Protein AF-A0A357Z9H3-F1 (afdb_monomer_lite)

Radius of gyration: 16.35 Å; chains: 1; bounding box: 30×44×44 Å

Foldseek 3Di:
DVVVVVVVVPDDLVVLLVVLVVLLVVLLVVLVCLVVPQDCPDDFARWDQPVVPSDTDGSLVSNLVSLLSNLLSLLVVCLVCCQPCPRRVVVNVVSLCSSLVSCCVRHVVSSVVSNVVSLVSSVVSVRDVVVSVVVVVVVPPD

pLDDT: mean 79.68, std 12.88, range [43.22, 93.5]

Structure (mmCIF, N/CA/C/O backbone):
data_AF-A0A357Z9H3-F1
#
_entry.id   AF-A0A357Z9H3-F1
#
loop_
_atom_site.group_PDB
_atom_site.id
_atom_site.type_symbol
_atom_site.label_atom_id
_atom_site.label_alt_id
_atom_site.label_comp_id
_atom_site.label_asym_id
_atom_site.label_entity_id
_atom_site.label_seq_id
_atom_site.pdbx_PDB_ins_code
_atom_site.Cartn_x
_atom_site.Cartn_y
_atom_site.Cartn_z
_atom_site.occupancy
_atom_site.B_iso_or_equiv
_atom_site.auth_seq_id
_atom_site.auth_comp_id
_atom_site.auth_asym_id
_atom_site.auth_atom_id
_atom_site.pdbx_PDB_model_num
ATOM 1 N N . GLY A 1 1 ? -8.000 -19.112 -15.355 1.00 68.00 1 GLY A N 1
ATOM 2 C CA . GLY A 1 1 ? -8.962 -18.285 -14.599 1.00 68.00 1 GLY A CA 1
ATOM 3 C C . GLY A 1 1 ? -9.765 -19.115 -13.616 1.00 68.00 1 GLY A C 1
ATOM 4 O O . GLY A 1 1 ? -9.449 -19.105 -12.436 1.00 68.00 1 GLY A O 1
ATOM 5 N N . LEU A 1 2 ? -10.754 -19.875 -14.100 1.00 82.25 2 LEU A N 1
ATOM 6 C CA . LEU A 1 2 ? -11.742 -20.571 -13.259 1.00 82.25 2 LEU A CA 1
ATOM 7 C C . LEU A 1 2 ? -11.142 -21.554 -12.232 1.00 82.25 2 LEU A C 1
ATOM 9 O O . LEU A 1 2 ? -11.513 -21.524 -11.064 1.00 82.25 2 LEU A O 1
ATOM 13 N N . LEU A 1 3 ? -10.162 -22.369 -12.643 1.00 84.81 3 LEU A N 1
ATOM 14 C CA . LEU A 1 3 ? -9.488 -23.333 -11.757 1.00 84.81 3 LEU A CA 1
ATOM 15 C C . LEU A 1 3 ? -8.707 -22.656 -10.620 1.00 84.81 3 LEU A C 1
ATOM 17 O O . LEU A 1 3 ? -8.733 -23.121 -9.485 1.00 84.81 3 LEU A O 1
ATOM 21 N N . VAL A 1 4 ? -8.058 -21.523 -10.911 1.00 80.75 4 VAL A N 1
ATOM 22 C CA . VAL A 1 4 ? -7.315 -20.735 -9.913 1.00 80.75 4 VAL A CA 1
ATOM 23 C C . VAL A 1 4 ? -8.281 -20.121 -8.902 1.00 80.75 4 VAL A C 1
ATOM 25 O O . VAL A 1 4 ? -8.028 -20.179 -7.704 1.00 80.75 4 VAL A O 1
ATOM 28 N N . ILE A 1 5 ? -9.418 -19.595 -9.367 1.00 83.69 5 ILE A N 1
ATOM 29 C CA . ILE A 1 5 ? -10.466 -19.036 -8.500 1.00 83.69 5 ILE A CA 1
ATOM 30 C C . ILE A 1 5 ? -11.04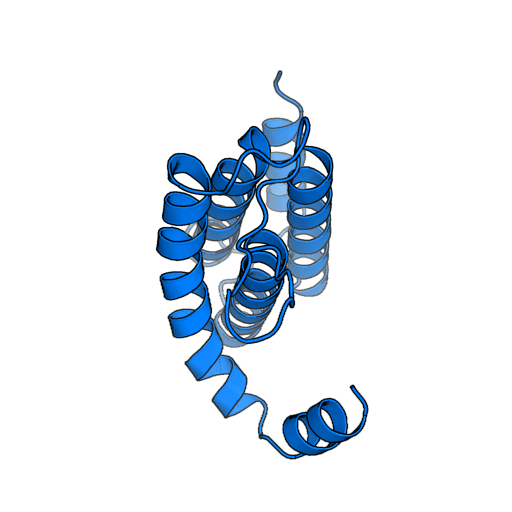3 -20.120 -7.581 1.00 83.69 5 ILE A C 1
ATOM 32 O O . ILE A 1 5 ? -11.144 -19.909 -6.373 1.00 83.69 5 ILE A O 1
ATOM 36 N N . PHE A 1 6 ? -11.370 -21.294 -8.129 1.00 86.50 6 PHE A N 1
ATOM 37 C CA . PHE A 1 6 ? -11.906 -22.412 -7.350 1.00 86.50 6 PHE A CA 1
ATOM 38 C C . PHE A 1 6 ? -10.920 -22.899 -6.278 1.00 86.50 6 PHE A C 1
ATOM 40 O O . PHE A 1 6 ? -11.317 -23.157 -5.141 1.00 86.50 6 PHE A O 1
ATOM 47 N N . GLY A 1 7 ? -9.627 -22.965 -6.613 1.00 84.62 7 GLY A N 1
ATOM 48 C CA . GLY A 1 7 ? -8.570 -23.301 -5.659 1.00 84.62 7 GLY A CA 1
ATOM 49 C C . GLY A 1 7 ? -8.398 -22.246 -4.562 1.00 84.62 7 GLY A C 1
ATOM 50 O O . GLY A 1 7 ? -8.356 -22.590 -3.384 1.00 84.62 7 GLY A O 1
ATOM 51 N N . LEU A 1 8 ? -8.358 -20.958 -4.924 1.00 81.75 8 LEU A N 1
ATOM 52 C CA . LEU A 1 8 ? -8.188 -19.857 -3.967 1.00 81.75 8 LEU A CA 1
ATOM 53 C C . LEU A 1 8 ? -9.372 -19.728 -2.998 1.00 81.75 8 LEU A C 1
ATOM 55 O O . LEU A 1 8 ? -9.153 -19.435 -1.826 1.00 81.75 8 LEU A O 1
ATOM 59 N N . HIS A 1 9 ? -10.604 -19.986 -3.448 1.00 81.75 9 HIS A N 1
ATOM 60 C CA . HIS A 1 9 ? -11.796 -19.950 -2.590 1.00 81.75 9 HIS A CA 1
ATOM 61 C C . HIS A 1 9 ? -11.732 -20.962 -1.431 1.00 81.75 9 HIS A C 1
ATOM 63 O O . HIS A 1 9 ? -12.248 -20.696 -0.347 1.00 81.75 9 HIS A O 1
ATOM 69 N N . ARG A 1 10 ? -11.069 -22.107 -1.631 1.00 79.75 10 ARG A N 1
ATOM 70 C CA . ARG A 1 10 ? -10.904 -23.148 -0.601 1.00 79.75 10 ARG A CA 1
ATOM 71 C C . ARG A 1 10 ? -9.908 -22.752 0.498 1.00 79.75 10 ARG A C 1
ATOM 73 O O . ARG A 1 10 ? -9.824 -23.440 1.514 1.00 79.75 10 ARG A O 1
ATOM 80 N N . ILE A 1 11 ? -9.135 -21.681 0.304 1.00 78.50 11 ILE A N 1
ATOM 81 C CA . ILE A 1 11 ? -8.097 -21.237 1.237 1.00 78.50 11 ILE A CA 1
ATOM 82 C C . ILE A 1 11 ? -8.701 -20.275 2.264 1.00 78.50 11 ILE A C 1
ATOM 84 O O . ILE A 1 11 ? -9.381 -19.308 1.932 1.00 78.50 11 ILE A O 1
ATOM 88 N N . ASN A 1 12 ? -8.411 -20.518 3.542 1.00 78.50 12 ASN A N 1
ATOM 89 C CA . ASN A 1 12 ? -8.914 -19.704 4.642 1.00 78.50 12 ASN A CA 1
ATOM 90 C C . ASN A 1 12 ? -8.352 -18.265 4.585 1.00 78.50 12 ASN A C 1
ATOM 92 O O . ASN A 1 12 ? -7.150 -18.052 4.402 1.00 78.50 12 ASN A O 1
ATOM 96 N N . TYR A 1 13 ? -9.210 -17.266 4.814 1.00 71.12 13 TYR A N 1
ATOM 97 C CA . TYR A 1 13 ? -8.868 -15.835 4.811 1.00 71.12 13 TYR A CA 1
ATOM 98 C C . TYR A 1 13 ? -7.727 -15.467 5.780 1.00 71.12 13 TYR A C 1
ATOM 100 O O . TYR A 1 13 ? -6.992 -14.499 5.563 1.00 71.12 13 TYR A O 1
ATOM 108 N N . THR A 1 14 ? -7.524 -16.254 6.839 1.00 73.69 14 THR A N 1
ATOM 109 C CA . THR A 1 14 ? -6.408 -16.088 7.786 1.00 73.69 14 THR A CA 1
ATOM 110 C C . THR A 1 14 ? -5.033 -16.295 7.138 1.00 73.69 14 THR A C 1
ATOM 112 O O . THR A 1 14 ? -4.068 -15.622 7.517 1.00 73.69 14 THR A O 1
ATOM 115 N N . VAL A 1 15 ? -4.941 -17.162 6.125 1.00 76.19 15 VAL A N 1
ATOM 116 C CA . VAL A 1 15 ? -3.720 -17.395 5.340 1.00 76.19 15 VAL A CA 1
ATOM 117 C C . VAL A 1 15 ? -3.436 -16.190 4.444 1.00 76.19 15 VAL A C 1
ATOM 119 O O . VAL A 1 15 ? -2.329 -15.651 4.487 1.00 76.19 15 VAL A O 1
ATOM 122 N N . PHE A 1 16 ? -4.451 -15.684 3.734 1.00 76.44 16 PHE A N 1
ATOM 123 C CA . PHE A 1 16 ? -4.344 -14.452 2.940 1.00 76.44 16 PHE A CA 1
ATOM 124 C C . PHE A 1 16 ? -3.906 -13.261 3.789 1.00 76.44 16 PHE A C 1
ATOM 126 O O . PHE A 1 16 ? -3.040 -12.495 3.380 1.00 76.44 16 PHE A O 1
ATOM 133 N N . SER A 1 17 ? -4.422 -13.149 5.014 1.00 75.31 17 SER A N 1
ATOM 134 C CA . SER A 1 17 ? -3.990 -12.125 5.964 1.00 75.31 17 SER A CA 1
ATOM 135 C C . SER A 1 17 ? -2.490 -12.226 6.279 1.00 75.31 17 SER A C 1
ATOM 137 O O . SER A 1 17 ? -1.796 -11.213 6.299 1.00 75.31 17 SER A O 1
ATOM 139 N N . ARG A 1 18 ? -1.915 -13.416 6.498 1.00 79.44 18 ARG A N 1
ATOM 140 C CA . ARG A 1 18 ? -0.456 -13.532 6.721 1.00 79.44 18 ARG A CA 1
ATOM 141 C C . ARG A 1 18 ? 0.336 -13.180 5.464 1.00 79.44 18 ARG A C 1
ATOM 143 O O . ARG A 1 18 ? 1.252 -12.361 5.551 1.00 79.44 18 ARG A O 1
ATOM 150 N N . ILE A 1 19 ? -0.071 -13.731 4.323 1.00 84.56 19 ILE A N 1
ATOM 151 C CA . ILE A 1 19 ? 0.595 -13.534 3.030 1.00 84.56 19 ILE A CA 1
ATOM 152 C C . ILE A 1 19 ? 0.559 -12.065 2.604 1.00 84.56 19 ILE A C 1
ATOM 154 O O . ILE A 1 19 ? 1.549 -11.583 2.072 1.00 84.56 19 ILE A O 1
ATOM 158 N N . ALA A 1 20 ? -0.512 -11.327 2.901 1.00 83.38 20 ALA A N 1
ATOM 159 C CA . ALA A 1 20 ? -0.687 -9.933 2.495 1.00 83.38 20 ALA A CA 1
ATOM 160 C C . ALA A 1 20 ? 0.508 -9.032 2.847 1.00 83.38 20 ALA A C 1
ATOM 162 O O . ALA A 1 20 ? 0.932 -8.224 2.030 1.00 83.38 20 ALA A O 1
ATOM 163 N N . THR A 1 21 ? 1.085 -9.185 4.045 1.00 84.06 21 THR A N 1
ATOM 164 C CA . THR A 1 21 ? 2.251 -8.383 4.455 1.00 84.06 21 THR A CA 1
ATOM 165 C C . THR A 1 21 ? 3.507 -8.765 3.678 1.00 84.06 21 THR A C 1
ATOM 167 O O . THR A 1 21 ? 4.242 -7.880 3.256 1.00 84.06 21 THR A O 1
ATOM 170 N N . ILE A 1 22 ? 3.727 -10.062 3.449 1.00 86.69 22 ILE A N 1
ATOM 171 C CA . ILE A 1 22 ? 4.867 -10.557 2.666 1.00 86.69 22 ILE A CA 1
ATOM 172 C C . ILE A 1 22 ? 4.735 -10.089 1.214 1.00 86.69 22 ILE A C 1
ATOM 174 O O . ILE A 1 22 ? 5.673 -9.536 0.652 1.00 86.69 22 ILE A O 1
ATOM 178 N N . LEU A 1 23 ? 3.547 -10.246 0.630 1.00 86.25 23 LEU A N 1
ATOM 179 C CA . LEU A 1 23 ? 3.262 -9.861 -0.746 1.00 86.25 23 LEU A CA 1
ATOM 180 C C . LEU A 1 23 ? 3.407 -8.350 -0.948 1.00 86.25 23 LEU A C 1
ATOM 182 O O . LEU A 1 23 ? 3.985 -7.917 -1.939 1.00 86.25 23 LEU A O 1
ATOM 186 N N . PHE A 1 24 ? 2.943 -7.549 0.015 1.00 87.19 24 PHE A N 1
ATOM 187 C CA . PHE A 1 24 ? 3.133 -6.101 0.000 1.00 87.19 24 PHE A CA 1
ATOM 188 C C . PHE A 1 24 ? 4.619 -5.735 0.047 1.00 87.19 24 PHE A C 1
ATOM 190 O O . PHE A 1 24 ? 5.095 -4.970 -0.790 1.00 87.19 24 PHE A O 1
ATOM 197 N N . MET A 1 25 ? 5.377 -6.339 0.961 1.00 87.69 25 MET A N 1
ATOM 198 C CA . MET A 1 25 ? 6.804 -6.063 1.107 1.00 87.69 25 MET A CA 1
ATOM 199 C C . MET A 1 25 ? 7.622 -6.510 -0.110 1.00 87.69 25 MET A C 1
ATOM 201 O O . MET A 1 25 ? 8.599 -5.850 -0.440 1.00 87.69 25 MET A O 1
ATOM 205 N N . LEU A 1 26 ? 7.199 -7.564 -0.817 1.00 86.81 26 LEU A N 1
ATOM 206 C CA . LEU A 1 26 ? 7.778 -7.986 -2.099 1.00 86.81 26 LEU A CA 1
ATOM 207 C C . LEU A 1 26 ? 7.348 -7.096 -3.275 1.00 86.81 26 LEU A C 1
ATOM 209 O O . LEU A 1 26 ? 8.102 -6.937 -4.234 1.00 86.81 26 LEU A O 1
ATOM 213 N N . SER A 1 27 ? 6.161 -6.486 -3.216 1.00 84.38 27 SER A N 1
ATOM 214 C CA . SER A 1 27 ? 5.671 -5.615 -4.291 1.00 84.38 27 SER A CA 1
ATOM 215 C C . SER A 1 27 ? 6.471 -4.316 -4.426 1.00 84.38 27 SER A C 1
ATOM 217 O O . SER A 1 27 ? 6.638 -3.822 -5.537 1.00 84.38 27 SER A O 1
ATOM 219 N N . ILE A 1 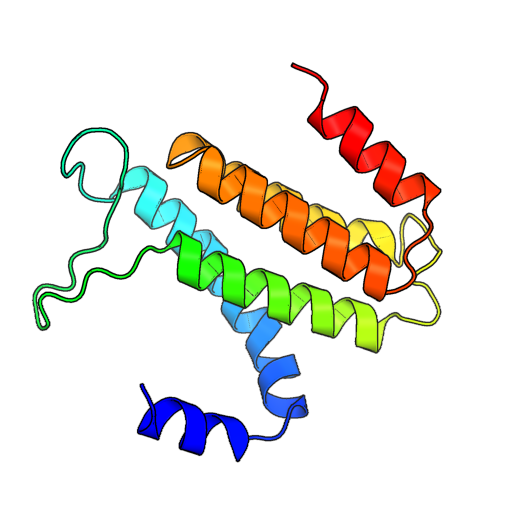28 ? 7.026 -3.797 -3.326 1.00 85.56 28 ILE A N 1
ATOM 220 C CA . ILE A 1 28 ? 7.858 -2.584 -3.313 1.00 85.56 28 ILE A CA 1
ATOM 221 C C . ILE A 1 28 ? 9.154 -2.764 -4.129 1.00 85.56 28 ILE A C 1
ATOM 223 O O . ILE A 1 28 ? 9.343 -2.014 -5.087 1.00 85.56 28 ILE A O 1
ATOM 227 N N . PRO A 1 29 ? 10.040 -3.742 -3.839 1.00 85.12 29 PRO A N 1
ATOM 228 C CA . PRO A 1 29 ? 11.244 -3.958 -4.635 1.00 85.12 29 PRO A CA 1
ATOM 229 C C . PRO A 1 29 ? 10.911 -4.373 -6.070 1.00 85.12 29 PRO A C 1
ATOM 231 O O . PRO A 1 29 ? 11.637 -3.993 -6.982 1.00 85.12 29 PRO A O 1
ATOM 234 N N . LEU A 1 30 ? 9.796 -5.079 -6.300 1.00 81.50 30 LEU A N 1
ATOM 235 C CA . LEU A 1 30 ? 9.333 -5.396 -7.652 1.00 81.50 30 LEU A CA 1
ATOM 236 C C . LEU A 1 30 ? 8.983 -4.127 -8.444 1.00 81.50 30 LEU A C 1
ATOM 238 O O . LEU A 1 30 ? 9.412 -3.980 -9.587 1.00 81.50 30 LEU A O 1
ATOM 242 N N . LEU A 1 31 ? 8.238 -3.196 -7.842 1.00 78.44 31 LEU A N 1
ATOM 243 C CA . LEU A 1 31 ? 7.909 -1.906 -8.449 1.00 78.44 31 LEU A CA 1
ATOM 244 C C . LEU A 1 31 ? 9.171 -1.090 -8.736 1.00 78.44 31 LEU A C 1
ATOM 246 O O . LEU A 1 31 ? 9.317 -0.593 -9.852 1.00 78.44 31 LEU A O 1
ATOM 250 N N . ILE A 1 32 ? 10.102 -1.016 -7.779 1.00 80.88 32 ILE A N 1
ATOM 251 C CA . ILE A 1 32 ? 11.406 -0.357 -7.953 1.00 80.88 32 ILE A CA 1
ATOM 252 C C . ILE A 1 32 ? 12.164 -0.992 -9.122 1.00 80.88 32 ILE A C 1
ATOM 254 O O . ILE A 1 32 ? 12.619 -0.288 -10.020 1.00 80.88 32 ILE A O 1
ATOM 258 N N . TYR A 1 33 ? 12.241 -2.320 -9.171 1.00 76.94 33 TYR A N 1
ATOM 259 C CA . TYR A 1 33 ? 12.886 -3.032 -10.268 1.00 76.94 33 TYR A CA 1
ATOM 260 C C . TYR A 1 33 ? 12.246 -2.682 -11.615 1.00 76.94 33 TYR A C 1
ATOM 262 O O . TYR A 1 33 ? 12.952 -2.339 -12.560 1.00 76.94 33 TYR A O 1
ATOM 270 N N . THR A 1 34 ? 10.914 -2.657 -11.706 1.00 71.94 34 THR A N 1
ATOM 271 C CA . THR A 1 34 ? 10.234 -2.223 -12.938 1.00 71.94 34 THR A CA 1
ATOM 272 C C . THR A 1 34 ? 10.400 -0.741 -13.251 1.00 71.94 34 THR A C 1
ATOM 274 O O . THR A 1 34 ? 10.310 -0.348 -14.415 1.00 71.94 34 THR A O 1
ATOM 277 N N . LEU A 1 35 ? 10.680 0.090 -12.249 1.00 72.19 35 LEU A N 1
ATOM 278 C CA . LEU A 1 35 ? 10.968 1.504 -12.439 1.00 72.19 35 LEU A CA 1
ATOM 279 C C . LEU A 1 35 ? 12.349 1.724 -13.086 1.00 72.19 35 LEU A C 1
ATOM 281 O O . LEU A 1 35 ? 12.513 2.674 -13.847 1.00 72.19 35 LEU A O 1
ATOM 285 N N . PHE A 1 36 ? 13.322 0.845 -12.847 1.00 68.25 36 PHE A N 1
ATOM 286 C CA . PHE A 1 36 ? 14.666 0.967 -13.430 1.00 68.25 36 PHE A CA 1
ATOM 287 C C . PHE A 1 36 ? 14.882 0.085 -14.669 1.00 68.25 36 PHE A C 1
ATOM 289 O O . PHE A 1 36 ? 15.474 0.536 -15.645 1.00 68.25 36 PHE A O 1
ATOM 296 N N . PHE A 1 37 ? 14.369 -1.146 -14.656 1.00 63.72 37 PHE A N 1
ATOM 297 C CA . PHE A 1 37 ? 14.634 -2.186 -15.661 1.00 63.72 37 PHE A CA 1
ATOM 298 C C . PHE A 1 37 ? 13.404 -2.589 -16.480 1.00 63.72 37 PHE A C 1
ATOM 300 O O . PHE A 1 37 ? 13.497 -3.445 -17.360 1.00 63.72 37 PHE A O 1
ATOM 307 N N . GLY A 1 38 ? 12.235 -2.009 -16.200 1.00 57.78 38 GLY A N 1
ATOM 308 C CA . GLY A 1 38 ? 11.020 -2.313 -16.943 1.00 57.78 38 GLY A CA 1
ATOM 309 C C . GLY A 1 38 ? 11.178 -1.918 -18.408 1.00 57.78 38 GLY A C 1
ATOM 310 O O . GLY A 1 38 ? 11.401 -0.746 -18.714 1.00 57.78 38 GLY A O 1
ATOM 311 N N . ALA A 1 39 ? 11.077 -2.907 -19.299 1.00 50.91 39 ALA A N 1
ATOM 312 C CA . ALA A 1 39 ? 11.295 -2.736 -20.726 1.00 50.91 39 ALA A CA 1
ATOM 313 C C . ALA A 1 39 ? 10.463 -1.557 -21.254 1.00 50.91 39 ALA A C 1
ATOM 315 O O . ALA A 1 39 ? 9.239 -1.532 -21.100 1.00 50.91 39 ALA A O 1
ATOM 316 N N . LYS A 1 40 ? 11.138 -0.574 -21.866 1.00 51.41 40 LYS A N 1
ATOM 317 C CA . LYS A 1 40 ? 10.505 0.494 -22.648 1.00 51.41 40 LYS A CA 1
ATOM 318 C C . LYS A 1 40 ? 9.891 -0.132 -23.901 1.00 51.41 40 LYS A C 1
ATOM 320 O O . LYS A 1 40 ? 10.478 -0.079 -24.974 1.00 51.41 40 LYS A O 1
ATOM 325 N N . ILE A 1 41 ? 8.740 -0.774 -23.766 1.00 43.22 41 ILE A N 1
ATOM 326 C CA . ILE A 1 41 ? 7.948 -1.189 -24.919 1.00 43.22 41 ILE A CA 1
ATOM 327 C C . ILE A 1 41 ? 6.882 -0.105 -25.090 1.00 43.22 41 ILE A C 1
ATOM 329 O O . ILE A 1 41 ? 5.871 -0.117 -24.400 1.00 43.22 41 ILE A O 1
ATOM 333 N N . ASN A 1 42 ? 7.194 0.861 -25.962 1.00 44.09 42 ASN A N 1
ATOM 334 C CA . ASN A 1 42 ? 6.325 1.923 -26.491 1.00 44.09 42 ASN A CA 1
ATOM 335 C C . ASN A 1 42 ? 5.594 2.830 -25.482 1.00 44.09 42 ASN A C 1
ATOM 337 O O . ASN A 1 42 ? 4.427 2.613 -25.189 1.00 44.09 42 ASN A O 1
ATOM 341 N N . ASP A 1 43 ? 6.247 3.913 -25.045 1.00 49.50 43 ASP A N 1
ATOM 342 C CA . ASP A 1 43 ? 5.568 5.131 -24.554 1.00 49.50 43 ASP A CA 1
ATOM 343 C C . ASP A 1 43 ? 4.469 4.943 -23.487 1.00 49.50 43 ASP A C 1
ATOM 345 O O . ASP A 1 43 ? 3.321 5.347 -23.650 1.00 49.50 43 ASP A O 1
ATOM 349 N N . GLY A 1 44 ? 4.842 4.383 -22.329 1.00 44.31 44 GLY A N 1
ATOM 350 C CA . GLY A 1 44 ? 4.055 4.551 -21.094 1.00 44.31 44 GLY A CA 1
ATOM 351 C C . GLY A 1 44 ? 3.657 3.274 -20.361 1.00 44.31 44 GLY A C 1
ATOM 352 O O . GLY A 1 44 ? 2.975 3.346 -19.342 1.00 44.31 44 GLY A O 1
ATOM 353 N N . SER A 1 45 ? 4.092 2.099 -20.823 1.00 46.03 45 SER A N 1
ATOM 354 C CA . SER A 1 45 ? 3.767 0.838 -20.150 1.00 46.03 45 SER A CA 1
ATOM 355 C C . SER A 1 45 ? 4.997 -0.062 -20.002 1.00 46.03 45 SER A C 1
ATOM 357 O O . SER A 1 45 ? 5.441 -0.713 -20.940 1.00 46.03 45 SER A O 1
ATOM 359 N N . ARG A 1 46 ? 5.573 -0.109 -18.794 1.00 53.50 46 ARG A N 1
ATOM 360 C CA . ARG A 1 46 ? 6.759 -0.928 -18.483 1.00 53.50 46 ARG A CA 1
ATOM 361 C C . ARG A 1 46 ? 6.353 -2.349 -18.105 1.00 53.50 46 ARG A C 1
ATOM 363 O O . ARG A 1 46 ? 5.981 -2.615 -16.964 1.00 53.50 46 ARG A O 1
ATOM 370 N N . TRP A 1 47 ? 6.365 -3.247 -19.083 1.00 52.97 47 TRP A N 1
ATOM 371 C CA . TRP A 1 47 ? 5.910 -4.631 -18.929 1.00 52.97 47 TRP A CA 1
ATOM 372 C C . TRP A 1 47 ? 7.113 -5.544 -18.659 1.00 52.97 47 TRP A C 1
ATOM 374 O O . TRP A 1 47 ? 8.110 -5.485 -19.380 1.00 52.97 47 TRP A O 1
ATOM 384 N N . ILE A 1 48 ? 7.035 -6.407 -17.638 1.00 53.25 48 ILE A N 1
ATOM 385 C CA . ILE A 1 48 ? 7.985 -7.518 -17.490 1.00 53.25 48 ILE A CA 1
ATOM 386 C C . ILE A 1 48 ? 7.509 -8.617 -18.442 1.00 53.25 48 ILE A C 1
ATOM 388 O O . ILE A 1 48 ? 6.484 -9.256 -18.199 1.00 53.25 48 ILE A O 1
ATOM 392 N N . LYS A 1 49 ? 8.230 -8.831 -19.544 1.00 49.44 49 LYS A N 1
ATOM 393 C CA . LYS A 1 49 ? 8.035 -10.015 -20.387 1.00 49.44 49 LYS A CA 1
ATOM 394 C C . LYS A 1 49 ? 8.760 -11.185 -19.731 1.00 49.44 49 LYS A C 1
ATOM 396 O O . LYS A 1 49 ? 9.984 -11.184 -19.670 1.00 49.44 49 LYS A O 1
ATOM 401 N N . LEU A 1 50 ? 8.014 -12.171 -19.238 1.00 53.09 50 LEU A N 1
ATOM 402 C CA . LEU A 1 50 ? 8.581 -13.460 -18.838 1.00 53.09 50 LEU A CA 1
ATOM 403 C C . LEU A 1 50 ? 8.936 -14.241 -20.119 1.00 53.09 50 LEU A C 1
ATOM 405 O O . LEU A 1 50 ? 8.015 -14.649 -20.833 1.00 53.09 50 LEU A O 1
ATOM 409 N N . PRO A 1 51 ? 10.230 -14.467 -20.428 1.00 46.09 51 PRO A N 1
ATOM 410 C CA . PRO A 1 51 ? 10.660 -15.035 -21.713 1.00 46.09 51 PRO A CA 1
ATOM 411 C C . PRO A 1 51 ? 10.180 -16.477 -21.948 1.00 46.09 51 PRO A C 1
ATOM 413 O O . PRO A 1 51 ? 10.220 -16.959 -23.070 1.00 46.09 51 PRO A O 1
ATOM 416 N N . ILE A 1 52 ? 9.688 -17.157 -20.909 1.00 52.12 52 ILE A N 1
ATOM 417 C CA . ILE A 1 52 ? 9.294 -18.573 -20.948 1.00 52.12 52 ILE A CA 1
ATOM 418 C C . ILE A 1 52 ? 7.810 -18.758 -21.324 1.00 52.12 52 ILE A C 1
ATOM 420 O O . ILE A 1 52 ? 7.421 -19.84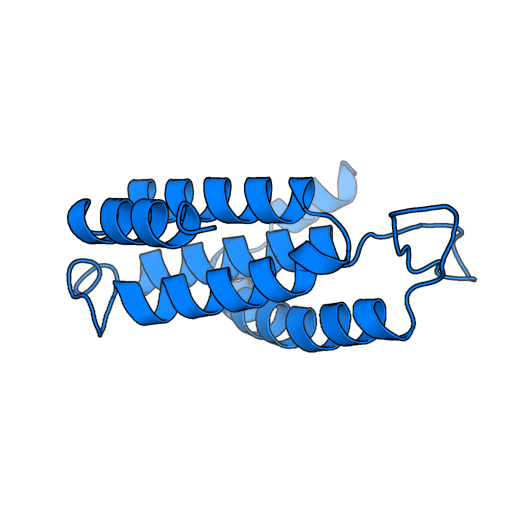0 -21.747 1.00 52.12 52 ILE A O 1
ATOM 424 N N . ILE A 1 53 ? 6.962 -17.729 -21.172 1.00 54.62 53 ILE A N 1
ATOM 425 C CA . ILE A 1 53 ? 5.492 -17.902 -21.210 1.00 54.62 53 ILE A CA 1
ATOM 426 C C . ILE A 1 53 ? 4.761 -16.845 -22.052 1.00 54.62 53 ILE A C 1
ATOM 428 O O . ILE A 1 53 ? 3.539 -16.885 -22.147 1.00 54.62 53 ILE A O 1
ATOM 432 N N . ASN A 1 54 ? 5.469 -15.867 -22.631 1.00 53.03 54 ASN A N 1
ATOM 433 C CA . ASN A 1 54 ? 4.886 -14.729 -23.364 1.00 53.03 54 ASN A CA 1
ATOM 434 C C . ASN A 1 54 ? 3.758 -13.985 -22.604 1.00 53.03 54 ASN A C 1
ATOM 436 O O . ASN A 1 54 ? 2.986 -13.229 -23.190 1.00 53.03 54 ASN A O 1
ATOM 440 N N . LEU A 1 55 ? 3.669 -14.199 -21.287 1.00 55.53 55 LEU A N 1
ATOM 441 C CA . LEU A 1 55 ? 2.726 -13.562 -20.385 1.00 55.53 55 LEU A CA 1
ATOM 442 C C . LEU A 1 55 ? 3.352 -12.273 -19.883 1.00 55.53 55 LEU A C 1
ATOM 444 O O . LEU A 1 55 ? 4.467 -12.242 -19.356 1.00 55.53 55 LEU A O 1
ATOM 448 N N . THR A 1 56 ? 2.601 -11.204 -20.052 1.00 59.09 56 THR A N 1
ATOM 449 C CA . THR A 1 56 ? 2.977 -9.864 -19.648 1.00 59.09 56 THR A CA 1
ATOM 450 C C . THR A 1 56 ? 2.196 -9.505 -18.400 1.00 59.09 56 THR A C 1
ATOM 452 O O . THR A 1 56 ? 1.010 -9.186 -18.464 1.00 59.09 56 THR A O 1
ATOM 455 N N . ILE A 1 57 ? 2.852 -9.606 -17.250 1.00 64.94 57 ILE A N 1
ATOM 456 C CA . ILE A 1 57 ? 2.246 -9.245 -15.970 1.00 64.94 57 ILE A CA 1
ATOM 457 C C . ILE A 1 57 ? 2.708 -7.834 -15.627 1.00 64.94 57 ILE A C 1
ATOM 459 O O . ILE A 1 57 ? 3.909 -7.561 -15.548 1.00 64.94 57 ILE A O 1
ATOM 463 N N . GLN A 1 58 ? 1.752 -6.930 -15.425 1.00 71.00 58 GLN A N 1
ATOM 464 C CA . GLN A 1 58 ? 2.051 -5.582 -14.972 1.00 71.00 58 GLN A CA 1
ATOM 465 C C . GLN A 1 58 ? 2.392 -5.633 -13.477 1.00 71.00 58 GLN A C 1
ATOM 467 O O . GLN A 1 58 ? 1.600 -6.098 -12.656 1.00 71.00 58 GLN A O 1
ATOM 472 N N . SER A 1 59 ? 3.577 -5.149 -13.099 1.00 78.62 59 SER A N 1
ATOM 473 C CA . SER A 1 59 ? 4.000 -5.105 -11.690 1.00 78.62 59 SER A CA 1
ATOM 474 C C . SER A 1 59 ? 3.030 -4.301 -10.818 1.00 78.62 59 SER A C 1
ATOM 476 O O . SER A 1 59 ? 2.807 -4.651 -9.658 1.00 78.62 59 SER A O 1
ATOM 478 N N . SER A 1 60 ? 2.390 -3.274 -11.386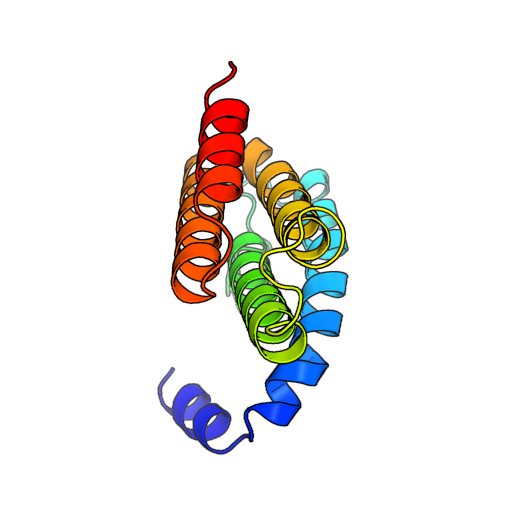 1.00 80.69 60 SER A N 1
ATOM 479 C CA . SER A 1 60 ? 1.367 -2.472 -10.711 1.00 80.69 60 SER A CA 1
ATOM 480 C C . SER A 1 60 ? 0.104 -3.265 -10.367 1.00 80.69 60 SER A C 1
ATOM 482 O O . SER A 1 60 ? -0.513 -2.964 -9.351 1.00 80.69 60 SER A O 1
ATOM 484 N N . ASP A 1 61 ? -0.287 -4.282 -11.139 1.00 84.19 61 ASP A N 1
ATOM 485 C CA . ASP A 1 61 ? -1.450 -5.119 -10.808 1.00 84.19 61 ASP A CA 1
ATOM 486 C C . ASP A 1 61 ? -1.172 -5.998 -9.591 1.00 84.19 61 ASP A C 1
ATOM 488 O O . ASP A 1 61 ? -1.986 -6.073 -8.667 1.00 84.19 61 ASP A O 1
ATOM 492 N N . VAL A 1 62 ? 0.024 -6.587 -9.540 1.00 85.31 62 VAL A N 1
ATOM 493 C CA . VAL A 1 62 ? 0.486 -7.357 -8.378 1.00 85.31 62 VAL A CA 1
ATOM 494 C C . VAL A 1 62 ? 0.564 -6.459 -7.142 1.00 85.31 62 VAL A C 1
ATOM 496 O O . VAL A 1 62 ? 0.087 -6.836 -6.071 1.00 85.31 62 VAL A O 1
ATOM 499 N N . ALA A 1 63 ? 1.106 -5.249 -7.293 1.00 88.00 63 ALA A N 1
ATOM 500 C CA . ALA A 1 63 ? 1.211 -4.285 -6.205 1.00 88.00 63 ALA A CA 1
ATOM 501 C C . ALA A 1 63 ? -0.150 -3.792 -5.696 1.00 88.00 63 ALA A C 1
ATOM 503 O O . ALA A 1 63 ? -0.350 -3.731 -4.484 1.00 88.00 63 ALA A O 1
ATOM 504 N N . LYS A 1 64 ? -1.104 -3.502 -6.593 1.00 89.94 64 LYS A N 1
ATOM 505 C CA . LYS A 1 64 ? -2.485 -3.133 -6.236 1.00 89.94 64 LYS A CA 1
ATOM 506 C C . LYS A 1 64 ? -3.140 -4.217 -5.382 1.00 89.94 64 LYS A C 1
ATOM 508 O O . LYS A 1 64 ? -3.639 -3.932 -4.295 1.00 89.94 64 LYS A O 1
ATOM 513 N N . LEU A 1 65 ? -3.078 -5.471 -5.833 1.00 89.12 65 LEU A N 1
ATOM 514 C CA . LEU A 1 65 ? -3.644 -6.603 -5.096 1.00 89.12 65 LEU A CA 1
ATOM 515 C C . LEU A 1 65 ? -2.984 -6.771 -3.721 1.00 89.12 65 LEU A C 1
ATOM 517 O O . LEU A 1 65 ? -3.678 -6.922 -2.713 1.00 89.12 65 LEU A O 1
ATOM 521 N N . ALA A 1 66 ? -1.653 -6.706 -3.665 1.00 89.94 66 ALA A N 1
ATOM 522 C CA . ALA A 1 66 ? -0.904 -6.805 -2.419 1.00 89.94 66 ALA A CA 1
ATOM 523 C C . ALA A 1 66 ? -1.266 -5.683 -1.430 1.00 89.94 66 ALA A C 1
ATOM 525 O O . ALA A 1 66 ? -1.507 -5.953 -0.249 1.00 89.94 66 ALA A O 1
ATOM 526 N N . LEU A 1 67 ? -1.373 -4.444 -1.918 1.00 91.12 67 LEU A N 1
ATOM 527 C CA . LEU A 1 67 ? -1.781 -3.284 -1.132 1.00 91.12 67 LEU A CA 1
ATOM 528 C C . LEU A 1 67 ? -3.202 -3.452 -0.581 1.00 91.12 67 LEU A C 1
ATOM 530 O O . LEU A 1 67 ? -3.402 -3.291 0.621 1.00 91.12 67 LEU A O 1
ATOM 534 N N . PHE A 1 68 ? -4.184 -3.820 -1.406 1.00 92.50 68 PHE A N 1
ATOM 535 C CA . PHE A 1 68 ? -5.575 -3.955 -0.951 1.00 92.50 68 PHE A CA 1
ATOM 536 C C . PHE A 1 68 ? -5.742 -5.061 0.089 1.00 92.50 68 PHE A C 1
ATOM 538 O O . PHE A 1 68 ? -6.458 -4.878 1.078 1.00 92.50 68 PHE A O 1
ATOM 545 N N . MET A 1 69 ? -5.039 -6.184 -0.079 1.00 89.81 69 MET A N 1
ATOM 546 C CA . MET A 1 69 ? -5.009 -7.240 0.933 1.00 89.81 69 MET A CA 1
ATOM 547 C C . MET A 1 69 ? -4.365 -6.756 2.238 1.00 89.81 69 MET A C 1
ATOM 549 O O . MET A 1 69 ? -4.875 -7.049 3.323 1.00 89.81 69 MET A O 1
ATOM 553 N N . TYR A 1 70 ? -3.269 -5.994 2.153 1.00 91.12 70 TYR A N 1
ATOM 554 C CA . TYR A 1 70 ? -2.596 -5.438 3.326 1.00 91.12 70 TYR A CA 1
ATOM 555 C C . TYR A 1 70 ? -3.487 -4.438 4.073 1.00 91.12 70 TYR A C 1
ATOM 557 O O . TYR A 1 70 ? -3.663 -4.573 5.285 1.00 91.12 70 TYR A O 1
ATOM 565 N N . ILE A 1 71 ? -4.104 -3.491 3.361 1.00 90.25 71 ILE A N 1
ATOM 566 C CA . ILE A 1 71 ? -5.052 -2.523 3.927 1.00 90.25 71 ILE A CA 1
ATOM 567 C C . ILE A 1 71 ? -6.187 -3.272 4.623 1.00 90.25 71 ILE A C 1
ATOM 569 O O . ILE A 1 71 ? -6.416 -3.065 5.811 1.00 90.25 71 ILE A O 1
ATOM 573 N N . SER A 1 72 ? -6.833 -4.214 3.933 1.00 88.62 72 SER A N 1
ATOM 574 C CA . SER A 1 72 ? -7.959 -4.983 4.483 1.00 88.62 72 SER A CA 1
ATOM 575 C C . SER A 1 72 ? -7.582 -5.729 5.767 1.00 88.62 72 SER A C 1
ATOM 577 O O . SER A 1 72 ? -8.327 -5.710 6.750 1.00 88.62 72 SER A O 1
ATOM 579 N N . LYS A 1 73 ? -6.385 -6.330 5.808 1.00 88.69 73 LYS A N 1
ATOM 580 C CA . LYS A 1 73 ? -5.835 -6.950 7.021 1.00 88.69 73 LYS A CA 1
ATOM 581 C C . LYS A 1 73 ? -5.674 -5.941 8.155 1.00 88.69 73 LYS A C 1
ATOM 583 O O . LYS A 1 73 ? -6.030 -6.254 9.292 1.00 88.69 73 LYS A O 1
ATOM 588 N N . VAL A 1 74 ? -5.060 -4.791 7.880 1.00 88.00 74 VAL A N 1
ATOM 589 C CA . VAL A 1 74 ? -4.766 -3.780 8.903 1.00 88.00 74 VAL A CA 1
ATOM 590 C C . VAL A 1 74 ? -6.062 -3.198 9.454 1.00 88.00 74 VAL A C 1
ATOM 592 O O . VAL A 1 74 ? -6.203 -3.140 10.673 1.00 88.00 74 VAL A O 1
ATOM 595 N N . LEU A 1 75 ? -7.022 -2.868 8.587 1.00 87.50 75 LEU A N 1
ATOM 596 C CA . LEU A 1 75 ? -8.365 -2.425 8.972 1.00 87.50 75 LEU A CA 1
ATOM 597 C C . LEU A 1 75 ? -9.045 -3.450 9.883 1.00 87.50 75 LEU A C 1
ATOM 599 O O . LEU A 1 75 ? -9.519 -3.102 10.958 1.00 87.50 75 LEU A O 1
ATOM 603 N N . SER A 1 76 ? -9.031 -4.728 9.493 1.00 86.06 76 SER A N 1
ATOM 604 C CA . SER A 1 76 ? -9.657 -5.793 10.279 1.00 86.06 76 SER A CA 1
ATOM 605 C C . SER A 1 76 ? -8.987 -5.996 11.644 1.00 86.06 76 SER A C 1
ATOM 607 O O . SER A 1 76 ? -9.681 -6.188 12.639 1.00 86.06 76 SER A O 1
ATOM 609 N N . LYS A 1 77 ? -7.650 -5.923 11.726 1.00 84.75 77 LYS A N 1
ATOM 610 C CA . LYS A 1 77 ? -6.908 -6.140 12.981 1.00 84.75 77 LYS A CA 1
ATOM 611 C C . LYS A 1 77 ? -6.872 -4.932 13.915 1.00 84.75 77 LYS A C 1
ATOM 613 O O . LYS A 1 77 ? -6.753 -5.117 15.120 1.00 84.75 77 LYS A O 1
ATOM 618 N N . LYS A 1 78 ? -6.889 -3.710 13.380 1.00 83.44 78 LYS A N 1
ATOM 619 C CA . LYS A 1 78 ? -6.748 -2.459 14.147 1.00 83.44 78 LYS A CA 1
ATOM 620 C C . LYS A 1 78 ? -8.064 -1.687 14.255 1.00 83.44 78 LYS A C 1
ATOM 622 O O . LYS A 1 78 ? -8.040 -0.474 14.446 1.00 83.44 78 LYS A O 1
ATOM 627 N N . GLN A 1 79 ? -9.196 -2.384 14.166 1.00 80.88 79 GLN A N 1
ATOM 628 C CA . GLN A 1 79 ? -10.521 -1.765 14.157 1.00 80.88 79 GLN A CA 1
ATOM 629 C C . GLN A 1 79 ? -10.799 -0.916 15.410 1.00 80.88 79 GLN A C 1
ATOM 631 O O . GLN A 1 79 ? -11.457 0.115 15.319 1.00 80.88 79 GLN A O 1
ATOM 636 N N . GLU A 1 80 ? -10.248 -1.290 16.568 1.00 81.69 80 GLU A N 1
ATOM 637 C CA . GLU A 1 80 ? -10.416 -0.538 17.822 1.00 81.69 80 GLU A CA 1
ATOM 638 C C . GLU A 1 80 ? -9.740 0.840 17.797 1.00 81.69 80 GLU A C 1
ATOM 640 O O . GLU A 1 80 ? -10.260 1.800 18.360 1.00 81.69 80 GLU A O 1
ATOM 645 N N . VAL A 1 81 ? -8.608 0.961 17.098 1.00 86.06 81 VAL A N 1
ATOM 646 C CA . VAL A 1 81 ? -7.808 2.197 17.013 1.00 86.06 81 VAL A CA 1
ATOM 647 C C . VAL A 1 81 ? -7.935 2.878 15.650 1.00 86.06 81 VAL A C 1
ATOM 649 O O . VAL A 1 81 ? -7.172 3.786 15.332 1.00 86.06 81 VAL A O 1
ATOM 652 N N . ILE A 1 82 ? -8.890 2.459 14.813 1.00 83.00 82 ILE A N 1
ATOM 653 C CA . ILE A 1 82 ? -9.009 2.915 13.417 1.00 83.00 82 ILE A CA 1
ATOM 654 C C . ILE A 1 82 ? -9.338 4.410 13.298 1.00 83.00 82 ILE A C 1
ATOM 656 O O . ILE A 1 82 ? -9.047 5.048 12.285 1.00 83.00 82 ILE A O 1
ATOM 660 N N . LYS A 1 83 ? -9.927 4.980 14.355 1.00 80.62 83 LYS A N 1
ATOM 661 C CA . LYS A 1 83 ? -10.256 6.405 14.457 1.00 80.62 83 LYS A CA 1
ATOM 662 C C . LYS A 1 83 ? -9.064 7.265 14.882 1.00 80.62 83 LYS A C 1
ATOM 664 O O . LYS A 1 83 ? -9.119 8.477 14.687 1.00 80.62 83 LYS A O 1
ATOM 669 N N . ASP A 1 84 ? -8.007 6.659 15.427 1.00 86.44 84 ASP A N 1
ATOM 670 C CA . ASP A 1 84 ? -6.795 7.371 15.820 1.00 86.44 84 ASP A CA 1
ATOM 671 C C . ASP A 1 84 ? -5.926 7.690 14.604 1.00 86.44 84 ASP A C 1
ATOM 673 O O . ASP A 1 84 ? -5.565 6.810 13.817 1.00 86.44 84 ASP A O 1
ATOM 677 N N . PHE A 1 85 ? -5.477 8.941 14.511 1.00 79.38 85 PHE A N 1
ATOM 678 C CA . PHE A 1 85 ? -4.637 9.387 13.403 1.00 79.38 85 PHE A CA 1
ATOM 679 C C . PHE A 1 85 ? -3.308 8.622 13.326 1.00 79.38 85 PHE A C 1
ATOM 681 O O . PHE A 1 85 ? -2.954 8.064 12.292 1.00 79.38 85 PHE A O 1
ATOM 688 N N . LYS A 1 86 ? -2.569 8.550 14.441 1.00 80.31 86 LYS A N 1
ATOM 689 C CA . LYS A 1 86 ? -1.228 7.940 14.465 1.00 80.31 86 LYS A CA 1
ATOM 690 C C . LYS A 1 86 ? -1.265 6.410 14.475 1.00 80.31 86 LYS A C 1
ATOM 692 O O . LYS A 1 86 ? -0.417 5.777 13.858 1.00 80.31 86 LYS A O 1
ATOM 697 N N . LYS A 1 87 ? -2.218 5.813 15.200 1.00 80.62 87 LYS A N 1
ATOM 698 C CA . LYS A 1 87 ? -2.267 4.357 15.435 1.00 80.62 87 LYS A CA 1
ATOM 699 C C . LYS A 1 87 ? -3.117 3.601 14.412 1.00 80.62 87 LYS A C 1
ATOM 701 O O . LYS A 1 87 ? -2.811 2.437 14.143 1.00 80.62 87 LYS A O 1
ATOM 706 N N . GLY A 1 88 ? -4.147 4.247 13.864 1.00 83.44 88 GLY A N 1
ATOM 707 C CA . GLY A 1 88 ? -5.063 3.686 12.874 1.00 83.44 88 GLY A CA 1
ATOM 708 C C . GLY A 1 88 ? -4.757 4.162 11.460 1.00 83.44 88 GLY A C 1
ATOM 709 O O . GLY A 1 88 ? -4.404 3.353 10.611 1.00 83.44 88 GLY A O 1
ATOM 710 N N . PHE A 1 89 ? -4.844 5.469 11.212 1.00 86.62 89 PHE A N 1
ATOM 711 C CA . PHE A 1 89 ? -4.774 6.036 9.858 1.00 86.62 89 PHE A CA 1
ATOM 712 C C . PHE A 1 89 ? -3.370 5.986 9.232 1.00 86.62 89 PHE A C 1
ATOM 714 O O . PHE A 1 89 ? -3.204 5.516 8.104 1.00 86.62 89 PHE A O 1
ATOM 721 N N . LEU A 1 90 ? -2.345 6.419 9.968 1.00 86.94 90 LEU A N 1
ATOM 722 C CA . LEU A 1 90 ? -0.966 6.496 9.482 1.00 86.94 90 LEU A CA 1
ATOM 723 C C . LEU A 1 90 ? -0.400 5.167 8.924 1.00 86.94 90 LEU A C 1
ATOM 725 O O . LEU A 1 90 ? 0.146 5.180 7.818 1.00 86.94 90 LEU A O 1
ATOM 729 N N . PRO A 1 91 ? -0.554 4.003 9.595 1.00 86.69 91 PRO A N 1
ATOM 730 C CA . PRO A 1 91 ? -0.055 2.728 9.068 1.00 86.69 91 PRO A CA 1
ATOM 731 C C . PRO A 1 91 ? -0.807 2.217 7.831 1.00 86.69 91 PRO A C 1
ATOM 733 O O . PRO A 1 91 ? -0.352 1.254 7.216 1.00 86.69 91 PRO A O 1
ATOM 736 N N . ILE A 1 92 ? -1.946 2.821 7.478 1.00 89.31 92 ILE A N 1
ATOM 737 C CA . ILE A 1 92 ? -2.703 2.499 6.263 1.00 89.31 92 ILE A CA 1
ATOM 738 C C . ILE A 1 92 ? -2.281 3.430 5.130 1.00 89.31 92 ILE A C 1
ATOM 740 O O . ILE A 1 92 ? -2.002 2.967 4.027 1.00 89.31 92 ILE A O 1
ATOM 744 N N . ILE A 1 93 ? -2.198 4.733 5.408 1.00 89.06 93 ILE A N 1
ATOM 745 C CA . ILE A 1 93 ? -1.959 5.731 4.367 1.00 89.06 93 ILE A CA 1
ATOM 746 C C . ILE A 1 93 ? -0.511 5.746 3.866 1.00 89.06 93 ILE A C 1
ATOM 748 O O . ILE A 1 93 ? -0.285 5.960 2.679 1.00 89.06 93 ILE A O 1
ATOM 752 N N . ILE A 1 94 ? 0.472 5.458 4.728 1.00 90.94 94 ILE A N 1
ATOM 753 C CA . ILE A 1 94 ? 1.888 5.377 4.329 1.00 90.94 94 ILE A CA 1
ATOM 754 C C . ILE A 1 94 ? 2.090 4.347 3.195 1.00 90.94 94 ILE A C 1
ATOM 756 O O . ILE A 1 94 ? 2.616 4.723 2.148 1.00 90.94 94 ILE A O 1
ATOM 760 N N . PRO A 1 95 ? 1.643 3.080 3.336 1.00 90.44 95 PRO A N 1
ATOM 761 C CA . PRO A 1 95 ? 1.664 2.097 2.252 1.00 90.44 95 PRO A CA 1
ATOM 762 C C . PRO A 1 95 ? 1.037 2.584 0.945 1.00 90.44 95 PRO A C 1
ATOM 764 O O . PRO A 1 95 ? 1.585 2.329 -0.126 1.00 90.44 95 PRO A O 1
ATOM 767 N N . VAL A 1 96 ? -0.099 3.285 1.030 1.00 91.75 96 VAL A N 1
ATOM 768 C CA . VAL A 1 96 ? -0.812 3.815 -0.140 1.00 91.75 96 VAL A CA 1
ATOM 769 C C . VAL A 1 96 ? 0.046 4.851 -0.855 1.00 91.75 96 VAL A C 1
ATOM 771 O O . VAL A 1 96 ? 0.247 4.730 -2.059 1.00 91.75 96 VAL A O 1
ATOM 774 N N . PHE A 1 97 ? 0.606 5.820 -0.127 1.00 91.50 97 PHE A N 1
ATOM 775 C CA . PHE A 1 97 ? 1.482 6.836 -0.713 1.00 91.50 97 PHE A CA 1
ATOM 776 C C . PHE A 1 97 ? 2.732 6.231 -1.352 1.00 91.50 97 PHE A C 1
ATOM 778 O O . PHE A 1 97 ? 3.095 6.638 -2.452 1.00 91.50 97 PHE A O 1
ATOM 785 N N . ILE A 1 98 ? 3.354 5.237 -0.710 1.00 90.81 98 ILE A N 1
ATOM 786 C CA . ILE A 1 98 ? 4.523 4.544 -1.269 1.00 90.81 98 ILE A CA 1
ATOM 787 C C . ILE A 1 98 ? 4.151 3.889 -2.603 1.00 90.81 98 ILE A C 1
ATOM 789 O O . ILE A 1 98 ? 4.785 4.158 -3.619 1.00 90.81 98 ILE A O 1
ATOM 793 N N . ILE A 1 99 ? 3.102 3.064 -2.633 1.00 89.69 99 ILE A N 1
ATOM 794 C CA . ILE A 1 99 ? 2.721 2.343 -3.854 1.00 89.69 99 ILE A CA 1
ATOM 795 C C . ILE A 1 99 ? 2.253 3.304 -4.951 1.00 89.69 99 ILE A C 1
ATOM 797 O O . ILE A 1 99 ? 2.701 3.179 -6.089 1.00 89.69 99 ILE A O 1
ATOM 801 N N . CYS A 1 100 ? 1.413 4.289 -4.632 1.00 89.44 100 CYS A N 1
ATOM 802 C CA . CYS A 1 100 ? 0.978 5.290 -5.606 1.00 89.44 100 CYS A CA 1
ATOM 803 C C . CYS A 1 100 ? 2.162 6.094 -6.158 1.00 89.44 100 CYS A C 1
ATOM 805 O O . CYS A 1 100 ? 2.243 6.280 -7.370 1.00 89.44 100 CYS A O 1
ATOM 807 N N . GLY A 1 101 ? 3.109 6.500 -5.306 1.00 87.50 101 GLY A N 1
ATOM 808 C CA . GLY A 1 101 ? 4.320 7.213 -5.716 1.00 87.50 101 GLY A CA 1
ATOM 809 C C . GLY A 1 101 ? 5.250 6.374 -6.594 1.00 87.50 101 GLY A C 1
ATOM 810 O O . GLY A 1 101 ? 5.860 6.909 -7.513 1.00 87.50 101 GLY A O 1
ATOM 811 N N . LEU A 1 102 ? 5.318 5.057 -6.378 1.00 85.38 102 LEU A N 1
ATOM 812 C CA . LEU A 1 102 ? 6.090 4.148 -7.233 1.00 85.38 102 LEU A CA 1
ATOM 813 C C . LEU A 1 102 ? 5.392 3.860 -8.574 1.00 85.38 102 LEU A C 1
ATOM 815 O O . LEU A 1 102 ? 6.066 3.638 -9.579 1.00 85.38 102 LEU A O 1
ATOM 819 N N . ILE A 1 103 ? 4.056 3.859 -8.606 1.00 85.56 103 ILE A N 1
ATOM 820 C CA . ILE A 1 103 ? 3.273 3.621 -9.830 1.00 85.56 103 ILE A CA 1
ATOM 821 C C . ILE A 1 103 ? 3.189 4.887 -10.693 1.00 85.56 103 ILE A C 1
ATOM 82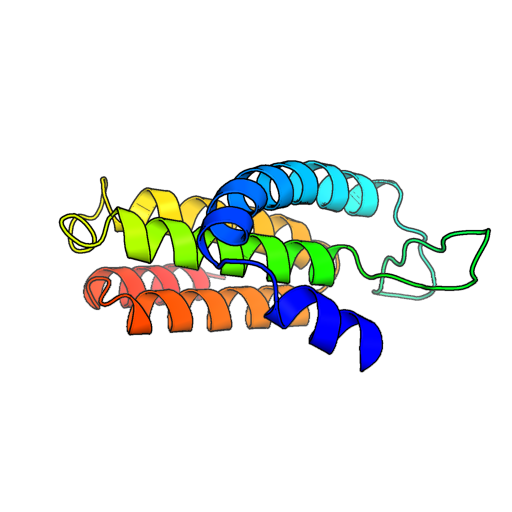3 O O . ILE A 1 103 ? 3.232 4.783 -11.918 1.00 85.56 103 ILE A O 1
ATOM 827 N N . MET A 1 104 ? 3.090 6.072 -10.086 1.00 85.12 104 MET A N 1
ATOM 828 C CA . MET A 1 104 ? 2.834 7.342 -10.775 1.00 85.12 104 MET A CA 1
ATOM 829 C C . MET A 1 104 ? 3.809 7.651 -11.930 1.00 85.12 104 MET A C 1
ATOM 831 O O . MET A 1 104 ? 3.314 7.976 -13.010 1.00 85.12 104 MET A O 1
ATOM 835 N N . PRO A 1 105 ? 5.144 7.490 -11.795 1.00 79.19 105 PRO A N 1
ATOM 836 C CA . PRO A 1 105 ? 6.082 7.744 -12.892 1.00 79.19 105 PRO A CA 1
ATOM 837 C C . PRO A 1 105 ? 5.934 6.765 -14.061 1.00 79.19 105 PRO A C 1
ATOM 839 O O . PRO A 1 105 ? 6.382 7.051 -15.168 1.00 79.19 105 PRO A O 1
ATOM 842 N N . ALA A 1 106 ? 5.356 5.587 -13.811 1.00 75.31 106 ALA A N 1
ATOM 843 C CA . ALA A 1 106 ? 5.106 4.587 -14.838 1.00 75.31 106 ALA A CA 1
ATOM 844 C C . ALA A 1 106 ? 3.729 4.776 -15.485 1.00 75.31 106 ALA A C 1
ATOM 846 O O . ALA A 1 106 ? 3.614 4.617 -16.694 1.00 75.31 106 ALA A O 1
ATOM 847 N N . ASN A 1 107 ? 2.689 5.082 -14.702 1.00 82.44 107 ASN A N 1
ATOM 848 C CA . ASN A 1 107 ? 1.333 5.293 -15.198 1.00 82.44 107 ASN A CA 1
ATOM 849 C C . ASN A 1 107 ? 0.463 6.040 -14.168 1.00 82.44 107 ASN A C 1
ATOM 851 O O . ASN A 1 107 ? 0.036 5.470 -13.158 1.00 82.44 107 ASN A O 1
ATOM 855 N N . LEU A 1 108 ? 0.133 7.297 -14.469 1.00 83.69 108 LEU A N 1
ATOM 856 C CA . LEU A 1 108 ? -0.674 8.152 -13.596 1.00 83.69 108 LEU A CA 1
ATOM 857 C C . LEU A 1 108 ? -2.102 7.619 -13.383 1.00 83.69 108 LEU A C 1
ATOM 859 O O . LEU A 1 108 ? -2.598 7.637 -12.259 1.00 83.69 108 LEU A O 1
ATOM 863 N N . SER A 1 109 ? -2.752 7.096 -14.429 1.00 85.00 109 SER A N 1
ATOM 864 C CA . SER A 1 109 ? -4.117 6.552 -14.334 1.00 85.00 109 SER A CA 1
ATOM 865 C C . SER A 1 109 ? -4.185 5.382 -13.348 1.00 85.00 109 SER A C 1
ATOM 867 O O . SER A 1 109 ? -5.049 5.344 -12.471 1.00 85.00 109 SER A O 1
ATOM 869 N N . ASN A 1 110 ? -3.212 4.470 -13.412 1.00 87.75 110 ASN A N 1
ATOM 870 C CA . ASN A 1 110 ? -3.111 3.359 -12.471 1.00 87.75 110 ASN A CA 1
ATOM 871 C C . ASN A 1 110 ? -2.850 3.835 -11.033 1.00 87.75 110 ASN A C 1
ATOM 873 O O . ASN A 1 110 ? -3.427 3.268 -10.103 1.00 87.75 110 ASN A O 1
ATOM 877 N N . ALA A 1 111 ? -2.023 4.864 -10.833 1.00 87.62 111 ALA A N 1
ATOM 878 C CA . ALA A 1 111 ? -1.780 5.432 -9.506 1.00 87.62 111 ALA A CA 1
ATOM 879 C C . ALA A 1 111 ? -3.053 6.067 -8.918 1.00 87.62 111 ALA A C 1
ATOM 881 O O . ALA A 1 111 ? -3.416 5.768 -7.779 1.00 87.62 111 ALA A O 1
ATOM 882 N N . LEU A 1 112 ? -3.778 6.860 -9.714 1.00 89.81 112 LEU A N 1
ATOM 883 C CA . LEU A 1 112 ? -5.051 7.479 -9.327 1.00 89.81 112 LEU A CA 1
ATOM 884 C C . LEU A 1 112 ? -6.105 6.437 -8.950 1.00 89.81 112 LEU A C 1
ATOM 886 O O . LEU A 1 112 ? -6.702 6.534 -7.878 1.00 89.81 112 LEU A O 1
ATOM 890 N N . LEU A 1 113 ? -6.294 5.412 -9.787 1.00 91.94 113 LEU A N 1
ATOM 891 C CA . LEU A 1 113 ? -7.235 4.328 -9.501 1.00 91.94 113 LEU A CA 1
ATOM 892 C C . LEU A 1 113 ? -6.866 3.603 -8.204 1.00 91.94 113 LEU A C 1
ATOM 894 O O . LEU A 1 113 ? -7.734 3.397 -7.361 1.00 91.94 113 LEU A O 1
ATOM 898 N N . THR A 1 114 ? -5.580 3.291 -8.007 1.00 91.50 114 THR A N 1
ATOM 899 C CA . THR A 1 114 ? -5.082 2.637 -6.784 1.00 91.50 114 THR A CA 1
ATOM 900 C C . THR A 1 114 ? -5.362 3.478 -5.540 1.00 91.50 114 THR A C 1
ATOM 902 O O . THR A 1 114 ? -5.865 2.958 -4.536 1.00 91.50 114 THR A O 1
ATOM 905 N N . GLY A 1 115 ? -5.078 4.781 -5.607 1.00 92.44 115 GLY A N 1
ATOM 906 C CA . GLY A 1 115 ? -5.348 5.729 -4.530 1.00 92.44 115 GLY A CA 1
ATOM 907 C C . GLY A 1 115 ? -6.839 5.817 -4.210 1.00 92.44 115 GLY A C 1
ATOM 908 O O . GLY A 1 115 ? -7.230 5.618 -3.060 1.00 92.44 115 GLY A O 1
ATOM 909 N N . ALA A 1 116 ? -7.682 6.005 -5.227 1.00 92.12 116 ALA A N 1
ATOM 910 C CA . ALA A 1 116 ? -9.133 6.081 -5.074 1.00 92.12 116 ALA A CA 1
ATOM 911 C C . ALA A 1 116 ? -9.719 4.806 -4.445 1.00 92.12 116 ALA A C 1
ATOM 913 O O . ALA A 1 116 ? -10.475 4.880 -3.475 1.00 92.12 116 ALA A O 1
ATOM 914 N N . THR A 1 117 ? -9.317 3.625 -4.921 1.00 93.50 117 THR A N 1
ATOM 915 C CA . THR A 1 117 ? -9.757 2.348 -4.333 1.00 93.50 117 THR A CA 1
ATOM 916 C C . THR A 1 117 ? -9.269 2.164 -2.898 1.00 93.50 117 THR A C 1
ATOM 918 O O . THR A 1 117 ? -9.998 1.628 -2.067 1.00 93.50 117 THR A O 1
ATOM 921 N N . SER A 1 118 ? -8.069 2.650 -2.570 1.00 92.69 118 SER A N 1
ATOM 922 C CA . SER A 1 118 ? -7.539 2.581 -1.205 1.00 92.69 118 SER A CA 1
ATOM 923 C C . SER A 1 118 ? -8.338 3.472 -0.253 1.00 92.69 118 SER A C 1
ATOM 925 O O . SER A 1 118 ? -8.684 3.035 0.844 1.00 92.69 118 SER A O 1
ATOM 927 N N . LEU A 1 119 ? -8.704 4.685 -0.685 1.00 91.44 119 LEU A N 1
ATOM 928 C CA . LEU A 1 119 ? -9.594 5.572 0.072 1.00 91.44 119 LEU A CA 1
ATOM 929 C C . LEU A 1 119 ? -10.977 4.944 0.280 1.00 91.44 119 LEU A C 1
ATOM 931 O O . LEU A 1 119 ? -11.532 5.030 1.374 1.00 91.44 119 LEU A O 1
ATOM 935 N N . LEU A 1 120 ? -11.507 4.260 -0.737 1.00 92.25 120 LEU A N 1
ATOM 936 C CA . LEU A 1 120 ? -12.776 3.539 -0.647 1.00 92.25 120 LEU A CA 1
ATOM 937 C C . LEU A 1 120 ? -12.696 2.407 0.393 1.00 92.25 120 LEU A C 1
ATOM 939 O O . LEU A 1 120 ? -13.572 2.298 1.252 1.00 92.25 120 LEU A O 1
ATOM 943 N N . LEU A 1 121 ? -11.611 1.623 0.406 1.00 91.12 121 LEU A N 1
ATOM 944 C CA . LEU A 1 121 ? -11.381 0.614 1.448 1.00 91.12 121 LEU A CA 1
ATOM 945 C C . LEU A 1 121 ? -11.313 1.241 2.845 1.00 91.12 121 LEU A C 1
ATOM 947 O O . LEU A 1 121 ? -11.916 0.714 3.776 1.00 91.12 121 LEU A O 1
ATOM 951 N N . MET A 1 122 ? -10.627 2.376 2.999 1.00 90.69 122 MET A N 1
ATOM 952 C CA . MET A 1 122 ? -10.552 3.110 4.270 1.00 90.69 122 MET A CA 1
ATOM 953 C C . MET A 1 122 ? -11.926 3.601 4.737 1.00 90.69 122 MET A C 1
ATOM 955 O O . MET A 1 122 ? -12.244 3.496 5.924 1.00 90.69 122 MET A O 1
ATOM 959 N N . PHE A 1 123 ? -12.757 4.078 3.810 1.00 89.06 123 PHE A N 1
ATOM 960 C CA . PHE A 1 123 ? -14.136 4.465 4.090 1.00 89.06 123 PHE A CA 1
ATOM 961 C C . PHE A 1 123 ? -14.970 3.272 4.583 1.00 89.06 123 PHE A C 1
ATOM 963 O O . PHE A 1 123 ? -15.598 3.361 5.640 1.00 89.06 123 PHE A O 1
ATOM 970 N N . ILE A 1 124 ? -14.899 2.123 3.898 1.00 89.56 124 ILE A N 1
ATOM 971 C CA . ILE A 1 124 ? -15.550 0.871 4.337 1.00 89.56 124 ILE A CA 1
ATOM 972 C C . ILE A 1 124 ? -15.024 0.436 5.716 1.00 89.56 124 ILE A C 1
ATOM 974 O O . ILE A 1 124 ? -15.790 -0.002 6.575 1.00 89.56 124 ILE A O 1
ATOM 978 N N . GLY A 1 125 ? -13.726 0.620 5.959 1.00 86.56 125 GLY A N 1
ATOM 979 C CA . GLY A 1 125 ? -13.059 0.369 7.234 1.00 86.56 125 GLY A CA 1
ATOM 980 C C . GLY A 1 125 ? -13.463 1.285 8.384 1.00 86.56 125 GLY A C 1
ATOM 981 O O . GLY A 1 125 ? -12.913 1.135 9.469 1.00 86.56 125 GLY A O 1
ATOM 982 N N . ARG A 1 126 ? -14.396 2.226 8.182 1.00 86.12 126 ARG A N 1
ATOM 983 C CA . ARG A 1 126 ? -14.835 3.206 9.192 1.00 86.12 126 ARG A CA 1
ATOM 984 C C . ARG A 1 126 ? -13.694 4.084 9.721 1.00 86.12 126 ARG A C 1
ATOM 986 O O . ARG A 1 126 ? -13.737 4.545 10.866 1.00 86.12 126 ARG A O 1
ATOM 993 N N . VAL A 1 127 ? -12.687 4.343 8.885 1.00 87.88 127 VAL A N 1
ATOM 994 C CA . VAL A 1 127 ? -11.665 5.360 9.162 1.00 87.88 127 VAL A CA 1
ATOM 995 C C . VAL A 1 127 ? -12.352 6.722 9.291 1.00 87.88 127 VAL A C 1
ATOM 997 O O . VAL A 1 127 ? -13.327 7.017 8.602 1.00 87.88 127 VAL A O 1
ATOM 1000 N N . ASN A 1 128 ? -11.851 7.568 10.191 1.00 86.38 128 ASN A N 1
ATOM 1001 C CA . ASN A 1 128 ? -12.422 8.890 10.429 1.00 86.38 128 ASN A CA 1
ATOM 1002 C C . ASN A 1 128 ? -12.459 9.728 9.135 1.00 86.38 128 ASN A C 1
ATOM 1004 O O . ASN A 1 128 ? -11.427 9.952 8.496 1.00 86.38 128 ASN A O 1
ATOM 1008 N N . PHE A 1 129 ? -13.644 10.236 8.786 1.00 83.00 129 PHE A N 1
ATOM 1009 C CA . PHE A 1 129 ? -13.892 10.981 7.549 1.00 83.00 129 PHE A CA 1
ATOM 1010 C C . PHE A 1 129 ? -12.984 12.212 7.403 1.00 83.00 129 PHE A C 1
ATOM 1012 O O . PHE A 1 129 ? -12.551 12.539 6.300 1.00 83.00 129 PHE A O 1
ATOM 1019 N N . LYS A 1 130 ? -12.603 12.841 8.526 1.00 84.88 130 LYS A N 1
ATOM 1020 C CA . LYS A 1 130 ? -11.655 13.968 8.543 1.00 84.88 130 LYS A CA 1
ATOM 1021 C C . LYS A 1 130 ? -10.295 13.600 7.940 1.00 84.88 130 LYS A C 1
ATOM 1023 O O . LYS A 1 130 ? -9.689 14.416 7.256 1.00 84.88 130 LYS A O 1
ATOM 1028 N N . HIS A 1 131 ? -9.811 12.381 8.177 1.00 85.06 131 HIS A N 1
ATOM 1029 C CA . HIS A 1 131 ? -8.516 11.933 7.660 1.00 85.06 131 HIS A CA 1
ATOM 1030 C C . HIS A 1 131 ? -8.583 11.586 6.173 1.00 85.06 131 HIS A C 1
ATOM 1032 O O . HIS A 1 131 ? -7.660 11.898 5.423 1.00 85.06 131 HIS A O 1
ATOM 1038 N N . ILE A 1 132 ? -9.698 11.006 5.726 1.00 84.06 132 ILE A N 1
ATOM 1039 C CA . ILE A 1 132 ? -9.946 10.756 4.301 1.00 84.06 132 ILE A CA 1
ATOM 1040 C C . ILE A 1 132 ? -9.963 12.087 3.541 1.00 84.06 132 ILE A C 1
ATOM 1042 O O . ILE A 1 132 ? -9.244 12.234 2.554 1.00 84.06 132 ILE A O 1
ATOM 1046 N N . LEU A 1 133 ? -10.692 13.085 4.051 1.00 86.81 133 LEU A N 1
ATOM 1047 C CA . LEU A 1 133 ? -10.765 14.411 3.437 1.00 86.81 133 LEU A CA 1
ATOM 1048 C C . LEU A 1 133 ? -9.399 15.113 3.398 1.00 86.81 133 L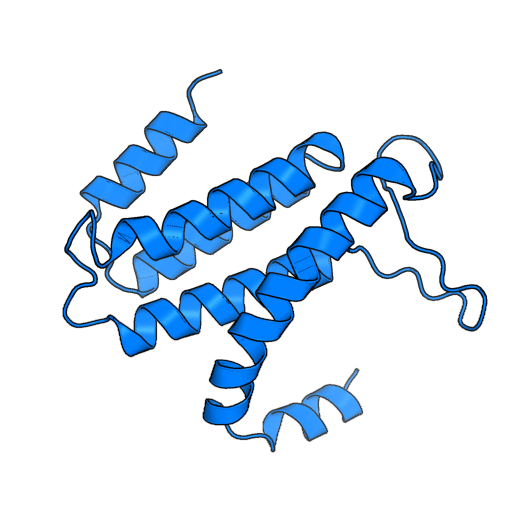EU A C 1
ATOM 1050 O O . LEU A 1 133 ? -9.038 15.679 2.371 1.00 86.81 133 LEU A O 1
ATOM 1054 N N . LEU A 1 134 ? -8.612 15.014 4.477 1.00 87.25 134 LEU A N 1
ATOM 1055 C CA . LEU A 1 134 ? -7.236 15.519 4.510 1.00 87.25 134 LEU A CA 1
ATOM 1056 C C . LEU A 1 134 ? -6.373 14.884 3.410 1.00 87.25 134 LEU A C 1
ATOM 1058 O O . LEU A 1 134 ? -5.593 15.575 2.766 1.00 87.25 134 LEU A O 1
ATOM 1062 N N . THR A 1 135 ? -6.526 13.579 3.176 1.00 85.81 135 THR A N 1
ATOM 1063 C CA . THR A 1 135 ? -5.760 12.871 2.138 1.00 85.81 135 THR A CA 1
ATOM 1064 C C . THR A 1 135 ? -6.102 13.381 0.741 1.00 85.81 135 THR A C 1
ATOM 1066 O O . THR A 1 135 ? -5.205 13.577 -0.072 1.00 85.81 135 THR A O 1
ATOM 1069 N N . ILE A 1 136 ? -7.389 13.614 0.469 1.00 85.25 136 ILE A N 1
ATOM 1070 C CA . ILE A 1 136 ? -7.859 14.157 -0.812 1.00 85.25 136 ILE A CA 1
ATOM 1071 C C . ILE A 1 136 ? -7.303 15.567 -1.015 1.00 85.25 136 ILE A C 1
ATOM 1073 O O . ILE A 1 136 ? -6.748 15.847 -2.070 1.00 85.25 136 ILE A O 1
ATOM 1077 N N . LEU A 1 137 ? -7.380 16.418 0.011 1.00 85.69 137 LEU A N 1
ATOM 1078 C CA . LEU A 1 137 ? -6.802 17.764 -0.014 1.00 85.69 137 LEU A CA 1
ATOM 1079 C C . LEU A 1 137 ? -5.312 17.736 -0.354 1.00 85.69 137 LEU A C 1
ATOM 1081 O O . LEU A 1 137 ? -4.892 18.460 -1.245 1.00 85.69 137 LEU A O 1
ATOM 1085 N N . VAL A 1 138 ? -4.533 16.873 0.305 1.00 84.62 138 VAL A N 1
ATOM 1086 C CA . VAL A 1 138 ? -3.095 16.721 0.027 1.00 84.62 138 VAL A CA 1
ATOM 1087 C C . VAL A 1 138 ? -2.844 16.227 -1.400 1.00 84.62 138 VAL A C 1
ATOM 1089 O O . VAL A 1 138 ? -1.927 16.710 -2.051 1.00 84.62 138 VAL A O 1
ATOM 1092 N N . ALA A 1 139 ? -3.658 15.299 -1.905 1.00 80.81 139 ALA A N 1
ATOM 1093 C CA . ALA A 1 139 ? -3.521 14.772 -3.264 1.00 80.81 139 ALA A CA 1
ATOM 1094 C C . ALA A 1 139 ? -3.910 15.780 -4.363 1.00 80.81 139 ALA A C 1
ATOM 1096 O O . ALA A 1 139 ? -3.519 15.597 -5.511 1.00 80.81 139 ALA A O 1
ATOM 1097 N N . MET A 1 140 ? -4.693 16.812 -4.031 1.00 78.19 140 MET A N 1
ATOM 1098 C CA . MET A 1 140 ? -5.080 17.888 -4.952 1.00 78.19 140 MET A CA 1
ATOM 1099 C C . MET A 1 140 ? -4.054 19.025 -5.022 1.00 78.19 140 MET A C 1
ATOM 1101 O O . MET A 1 140 ? -4.208 19.914 -5.858 1.00 78.19 140 MET A O 1
ATOM 1105 N N . ILE A 1 141 ? -3.040 19.026 -4.151 1.00 79.88 141 ILE A N 1
ATOM 1106 C CA . ILE A 1 141 ? -1.956 20.008 -4.211 1.00 79.88 141 ILE A CA 1
ATOM 1107 C C . ILE A 1 141 ? -1.093 19.670 -5.443 1.00 79.88 141 ILE A C 1
ATOM 1109 O O . ILE A 1 141 ? -0.640 18.527 -5.537 1.00 79.88 141 ILE A O 1
ATOM 1113 N N . PRO A 1 142 ? -0.925 20.614 -6.391 1.00 56.22 142 PRO A N 1
ATOM 1114 C CA . PRO A 1 142 ? -0.184 20.396 -7.633 1.00 56.22 142 PRO A CA 1
ATOM 1115 C C . PRO A 1 142 ? 1.324 20.220 -7.422 1.00 56.22 142 PRO A C 1
ATOM 1117 O O . PRO A 1 142 ? 1.861 20.755 -6.423 1.00 56.22 142 PRO A O 1
#

Sequence (142 aa):
GLLVIFGLHRINYTVFSRIATILFMLSIPLLIYTLFFGAKINDGSRWIKLPIINLTIQSSDVAKLALFMYISKVLSKKQEVIKDFKKGFLPIIIPVFIICGLIMPANLSNALLTGATSLLLMFIGRVNFKHILLTILVAMIP

Secondary structure (DSSP, 8-state):
-HHHHHHHHTS-HHHHHHHHHHHHHHHHHHHHHHHHHSEE-SSS-EEEE-TTT--EE-HHHHHHHHHHHHHHHHHHHSGGGTT-IIIIIHHHHHHHHHHHHHHTTT-HHHHHHHHHHHHHHHHHTT--HHHHHHHHHHHT--